Protein AF-A0A7J6L0P7-F1 (afdb_monomer_lite)

InterPro domains:
  IPR002259 Equilibrative nucleoside transporter [PF01733] (2-144)
  IPR002259 Equilibrative nucleoside transporter [PR01130] (1-10)
  IPR002259 Equilibrative nucleoside transporter [PR01130] (55-72)
  IPR002259 Equilibrative nucleoside transporter [PR01130] (123-147)
  IPR002259 Equilibrative nucleoside transporter [PTHR10332] (2-145)

Radius of gyration: 17.15 Å; chains: 1; bounding box: 42×26×51 Å

pLDDT: mean 88.1, std 7.04, range [63.16, 96.19]

Sequence (151 aa):
MTVTFTVFPSQVVLWQSSNPKNLGFVAQVTSTFQVVDTIGRFLPSVLPNLRTSYLMVYVASRVLLVPLFICTSLYSTAVPFDKDWFMHIEMAVLAFTNGTCVTMSMVAGPSRVSGDKAEQEVAGYTMSFGIVSGILFGSVFGLLTNVGLDQ

Foldseek 3Di:
DLLCLLQPPLLLVLADALDNVCPCLSVVLVVLLVVLLVVLLCVCVVVVDDDVVVLVVLVVCSNVLNVVSVCLNPVCPDPPSVHSVVSSVSSSVSSNSNNNSLNSCLVVQLVPDPPDPVSSVVSNVVSVVVVVVSNVNSNVNNVVSCVVVVD

Seconda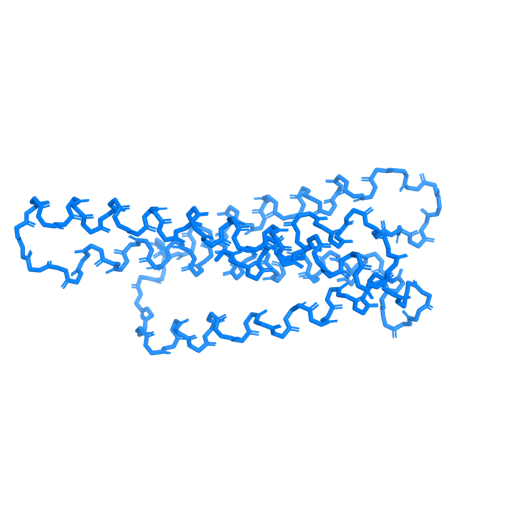ry structure (DSSP, 8-state):
-HHHHHHTTTTGGG---SSTT-TTHHHHHHHHHHHHHHHHHHGGGT-----HHHHHHHHHHGGGHHHHHHHHHHTTTSTTTT-HHHHHHHHHHHHHHHHHHHHHHHHHTGGGS-S-HHHHHHHHHHHHHHHHHHHHHHHHHHHHHHHHTT-

Structure (mmCIF, N/CA/C/O backbone):
data_AF-A0A7J6L0P7-F1
#
_entry.id   AF-A0A7J6L0P7-F1
#
loop_
_atom_site.group_PDB
_atom_site.id
_atom_site.type_symbol
_atom_site.label_atom_id
_atom_site.label_alt_id
_atom_site.label_comp_id
_atom_site.label_asym_id
_atom_site.label_entity_id
_atom_site.label_seq_id
_atom_site.pdbx_PDB_ins_code
_atom_site.Cartn_x
_atom_site.Cartn_y
_atom_site.Cartn_z
_atom_site.occupancy
_atom_site.B_iso_or_equiv
_atom_site.auth_seq_id
_atom_site.auth_comp_id
_atom_site.auth_asym_id
_atom_site.auth_atom_id
_atom_site.pdbx_PDB_model_num
ATOM 1 N N . MET A 1 1 ? -1.155 -1.624 7.296 1.00 89.44 1 MET A N 1
ATOM 2 C CA . MET A 1 1 ? -0.161 -0.602 6.899 1.00 89.44 1 MET A CA 1
ATOM 3 C C . MET A 1 1 ? 1.120 -1.210 6.359 1.00 89.44 1 MET A C 1
ATOM 5 O O . MET A 1 1 ? 1.597 -0.699 5.359 1.00 89.44 1 MET A O 1
ATOM 9 N N . THR A 1 2 ? 1.625 -2.302 6.945 1.00 93.69 2 THR A N 1
ATOM 10 C CA . THR A 1 2 ? 2.872 -2.974 6.533 1.00 93.69 2 THR A CA 1
ATOM 11 C C . THR A 1 2 ? 2.998 -3.157 5.025 1.00 93.69 2 THR A C 1
ATOM 13 O O . THR A 1 2 ? 3.894 -2.573 4.440 1.00 93.69 2 THR A O 1
ATOM 16 N N . VAL A 1 3 ? 2.042 -3.843 4.386 1.00 93.31 3 VAL A N 1
ATOM 17 C CA . VAL A 1 3 ? 2.032 -4.053 2.925 1.00 93.31 3 VAL A CA 1
ATOM 18 C C . VAL A 1 3 ? 2.201 -2.746 2.146 1.00 93.31 3 VAL A C 1
ATOM 20 O O . VAL A 1 3 ? 3.030 -2.678 1.249 1.00 93.31 3 VAL A O 1
ATOM 23 N N . THR A 1 4 ? 1.440 -1.706 2.502 1.00 94.38 4 THR A N 1
ATOM 24 C CA . THR A 1 4 ? 1.500 -0.403 1.829 1.00 94.38 4 THR A CA 1
ATOM 25 C C . THR A 1 4 ? 2.894 0.191 1.908 1.00 94.38 4 THR A C 1
ATOM 27 O O . THR A 1 4 ? 3.418 0.595 0.885 1.00 94.38 4 THR A O 1
ATOM 30 N N . PHE A 1 5 ? 3.494 0.217 3.100 1.00 93.69 5 PHE A N 1
ATOM 31 C CA . PHE A 1 5 ? 4.798 0.845 3.319 1.00 93.69 5 PHE A CA 1
ATOM 32 C C . PHE A 1 5 ? 5.978 0.002 2.826 1.00 93.69 5 PHE A C 1
ATOM 34 O O . PHE A 1 5 ? 7.052 0.544 2.593 1.00 93.69 5 PHE A O 1
ATOM 41 N N . THR A 1 6 ? 5.777 -1.300 2.605 1.00 93.44 6 THR A N 1
ATOM 42 C CA . THR A 1 6 ? 6.760 -2.149 1.921 1.00 93.44 6 THR A CA 1
ATOM 43 C C . THR A 1 6 ? 6.904 -1.771 0.449 1.00 93.44 6 THR A C 1
ATOM 45 O O . THR A 1 6 ? 8.016 -1.776 -0.067 1.00 93.44 6 THR A O 1
ATOM 48 N N . VAL A 1 7 ? 5.808 -1.405 -0.226 1.00 92.69 7 VAL A N 1
ATOM 49 C CA . VAL A 1 7 ? 5.831 -1.083 -1.665 1.00 92.69 7 VAL A CA 1
ATOM 50 C C . VAL A 1 7 ? 5.835 0.420 -1.959 1.00 92.69 7 VAL A C 1
ATOM 52 O O . VAL A 1 7 ? 6.493 0.867 -2.890 1.00 92.69 7 VAL A O 1
ATOM 55 N N . PHE A 1 8 ? 5.157 1.239 -1.161 1.00 92.88 8 PHE A N 1
ATOM 56 C CA . PHE A 1 8 ? 5.021 2.678 -1.372 1.00 92.88 8 PHE A CA 1
ATOM 57 C C . PHE A 1 8 ? 5.548 3.456 -0.152 1.00 92.88 8 PHE A C 1
ATOM 59 O O . PHE A 1 8 ? 5.034 3.262 0.949 1.00 92.88 8 PHE A O 1
ATOM 66 N N . PRO A 1 9 ? 6.539 4.358 -0.312 1.00 90.62 9 PRO A N 1
ATOM 67 C CA . PRO A 1 9 ? 7.145 4.805 -1.574 1.00 90.62 9 PRO A CA 1
ATOM 68 C C . PRO A 1 9 ? 8.283 3.909 -2.107 1.00 90.62 9 PRO A C 1
ATOM 70 O O . PRO A 1 9 ? 8.739 4.140 -3.220 1.00 90.62 9 PRO A O 1
ATOM 73 N N . SER A 1 10 ? 8.735 2.906 -1.342 1.00 89.00 10 SER A N 1
ATOM 74 C CA . SER A 1 10 ? 10.003 2.178 -1.566 1.00 89.00 10 SER A CA 1
ATOM 75 C C . SER A 1 10 ? 10.225 1.644 -2.988 1.00 89.00 10 SER A C 1
ATOM 77 O O . SER A 1 10 ? 11.317 1.797 -3.524 1.00 89.00 10 SER A O 1
ATOM 79 N N . GLN A 1 11 ? 9.208 1.021 -3.588 1.00 90.25 11 GLN A N 1
ATOM 80 C CA . GLN A 1 11 ? 9.251 0.466 -4.946 1.00 90.25 11 GLN A CA 1
ATOM 81 C C . GLN A 1 11 ? 8.824 1.500 -5.991 1.00 90.25 11 GLN A C 1
ATOM 83 O O . GLN A 1 11 ? 9.435 1.619 -7.044 1.00 90.25 11 GLN A O 1
ATOM 88 N N . VAL A 1 12 ? 7.805 2.304 -5.680 1.00 90.00 12 VAL A N 1
ATOM 89 C CA . VAL A 1 12 ? 7.209 3.267 -6.624 1.00 90.00 12 VAL A CA 1
ATOM 90 C C . VAL A 1 12 ? 8.184 4.369 -7.051 1.00 90.00 12 VAL A C 1
ATOM 92 O O . VAL A 1 12 ? 8.071 4.894 -8.154 1.00 90.00 12 VAL A O 1
ATOM 95 N N . VAL A 1 13 ? 9.164 4.716 -6.212 1.00 90.31 13 VAL A N 1
ATOM 96 C CA . VAL A 1 13 ? 10.224 5.675 -6.579 1.00 90.31 13 VAL A CA 1
ATOM 97 C C . VAL A 1 13 ? 11.119 5.151 -7.709 1.00 90.31 13 VAL A C 1
ATOM 99 O O . VAL A 1 13 ? 11.688 5.954 -8.445 1.00 90.31 13 VAL A O 1
ATOM 102 N N . LEU A 1 14 ? 11.218 3.830 -7.879 1.00 88.94 14 LEU A N 1
ATOM 103 C CA . LEU A 1 14 ? 12.015 3.195 -8.931 1.00 88.94 14 LEU A CA 1
ATOM 104 C C . LEU A 1 14 ? 11.278 3.137 -10.278 1.00 88.94 14 LEU A C 1
ATOM 106 O O . LEU A 1 14 ? 11.887 2.827 -11.301 1.00 88.94 14 LEU A O 1
ATOM 110 N N . TRP A 1 15 ? 9.974 3.420 -10.297 1.00 88.69 15 TRP A N 1
ATOM 111 C CA . TRP A 1 15 ? 9.163 3.314 -11.504 1.00 88.69 15 TRP A CA 1
ATOM 112 C C . TRP A 1 15 ? 9.471 4.428 -12.500 1.00 88.69 15 TRP A C 1
ATOM 114 O O . TRP A 1 15 ? 9.582 5.606 -12.153 1.00 88.69 15 TRP A O 1
ATOM 124 N N . GLN A 1 16 ? 9.544 4.043 -13.771 1.00 85.94 16 GLN A N 1
ATOM 125 C CA . GLN A 1 16 ? 9.788 4.946 -14.888 1.00 85.94 16 GLN A CA 1
ATOM 126 C C . GLN A 1 16 ? 8.583 4.941 -15.824 1.00 85.94 16 GLN A C 1
ATOM 128 O O . GLN A 1 16 ? 8.000 3.894 -16.085 1.00 85.94 16 GLN A O 1
ATOM 133 N N . SER A 1 17 ? 8.217 6.117 -16.331 1.00 86.38 17 SER A N 1
ATOM 134 C CA . SER A 1 17 ? 7.187 6.228 -17.367 1.00 86.38 17 SER A CA 1
ATOM 135 C C . SER A 1 17 ? 7.714 5.675 -18.688 1.00 86.38 17 SER A C 1
ATOM 137 O O . SER A 1 17 ? 8.868 5.908 -19.055 1.00 86.38 17 SER A O 1
ATOM 139 N N . SER A 1 18 ? 6.824 5.049 -19.455 1.00 83.44 18 SER A N 1
ATOM 140 C CA . SER A 1 18 ? 7.062 4.646 -20.843 1.00 83.44 18 SER A CA 1
ATOM 141 C C . SER A 1 18 ? 7.413 5.848 -21.735 1.00 83.44 18 SER A C 1
ATOM 143 O O . SER A 1 18 ? 8.070 5.712 -22.768 1.00 83.44 18 SER A O 1
ATOM 145 N N . ASN A 1 19 ? 6.997 7.062 -21.344 1.00 83.19 19 ASN A N 1
ATOM 146 C CA . ASN A 1 19 ? 7.390 8.297 -22.006 1.00 83.19 19 ASN A CA 1
ATOM 147 C C . ASN A 1 19 ? 8.576 8.958 -21.274 1.00 83.19 19 ASN A C 1
ATOM 149 O O . ASN A 1 19 ? 8.372 9.616 -20.249 1.00 83.19 19 ASN A O 1
ATOM 153 N N . PRO A 1 20 ? 9.799 8.926 -21.838 1.00 78.88 20 PRO A N 1
ATOM 154 C CA . PRO A 1 20 ? 10.992 9.479 -21.193 1.00 78.88 20 PRO A CA 1
ATOM 155 C C . PRO A 1 20 ? 10.946 11.004 -20.992 1.00 78.88 20 PRO A C 1
ATOM 157 O O . PRO A 1 20 ? 11.773 11.560 -20.275 1.00 78.88 20 PRO A O 1
ATOM 160 N N . LYS A 1 21 ? 9.981 11.709 -21.601 1.00 83.19 21 LYS A N 1
ATOM 161 C CA . LYS A 1 21 ? 9.762 13.148 -21.373 1.00 83.19 21 LYS A CA 1
ATOM 162 C C . LYS A 1 21 ? 8.970 13.440 -20.092 1.00 83.19 21 LYS A C 1
ATOM 164 O O . LYS A 1 21 ? 8.907 14.597 -19.680 1.00 83.19 21 LYS A O 1
ATOM 169 N N . ASN A 1 22 ? 8.357 12.433 -19.465 1.00 84.56 22 ASN A N 1
ATOM 170 C CA . ASN A 1 22 ? 7.553 12.602 -18.258 1.00 84.56 22 ASN A CA 1
ATOM 171 C C . ASN A 1 22 ? 8.403 12.482 -16.982 1.00 84.56 22 ASN A C 1
ATOM 173 O O . ASN A 1 22 ? 8.361 11.485 -16.265 1.00 84.56 22 ASN A O 1
ATOM 177 N N . LEU A 1 23 ? 9.151 13.542 -16.673 1.00 80.06 23 LEU A N 1
ATOM 178 C CA . LEU A 1 23 ? 9.986 13.624 -15.465 1.00 80.06 23 LEU A CA 1
ATOM 179 C C . LEU A 1 23 ? 9.167 13.683 -14.156 1.00 80.06 23 LEU A C 1
ATOM 181 O O . LEU A 1 23 ? 9.712 13.480 -13.076 1.00 80.06 23 LEU A O 1
ATOM 185 N N . GLY A 1 24 ? 7.861 13.967 -14.239 1.00 88.06 24 GLY A N 1
ATOM 186 C CA . GLY A 1 24 ? 6.956 14.109 -13.092 1.00 88.06 24 GLY A CA 1
ATOM 187 C C . GLY A 1 24 ? 6.158 12.850 -12.746 1.00 88.06 24 GLY A C 1
ATOM 188 O O . GLY A 1 24 ? 5.217 12.929 -11.955 1.00 88.06 24 GLY A O 1
ATOM 189 N N . PHE A 1 25 ? 6.491 11.700 -13.335 1.00 89.12 25 PHE A N 1
ATOM 190 C CA . PHE A 1 25 ? 5.666 10.495 -13.256 1.00 89.12 25 PHE A CA 1
ATOM 191 C C . PHE A 1 25 ? 5.442 9.986 -11.822 1.00 89.12 25 PHE A C 1
ATOM 193 O O . PHE A 1 25 ? 4.302 9.778 -11.411 1.00 89.12 25 PHE A O 1
ATOM 200 N N . VAL A 1 26 ? 6.497 9.890 -11.007 1.00 90.06 26 VAL A N 1
ATOM 201 C CA . VAL A 1 26 ? 6.386 9.449 -9.600 1.00 90.06 26 VAL A CA 1
ATOM 202 C C . VAL A 1 26 ? 5.435 10.351 -8.803 1.00 90.06 26 VAL A C 1
ATOM 204 O O . VAL A 1 26 ? 4.644 9.867 -7.990 1.00 90.06 26 VAL A O 1
ATOM 207 N N . ALA A 1 27 ? 5.445 11.662 -9.066 1.00 91.50 27 ALA A N 1
ATOM 208 C CA . ALA A 1 27 ? 4.530 12.605 -8.428 1.00 91.50 27 ALA A CA 1
ATOM 209 C C . ALA A 1 27 ? 3.075 12.405 -8.893 1.00 91.50 27 ALA A C 1
ATOM 211 O O . ALA A 1 27 ? 2.156 12.490 -8.076 1.00 91.50 27 ALA A O 1
ATOM 212 N N . GLN A 1 28 ? 2.844 12.088 -10.171 1.00 91.88 28 GLN A N 1
ATOM 213 C CA . GLN A 1 28 ? 1.510 11.774 -10.706 1.00 91.88 28 GLN A CA 1
ATOM 214 C C . GLN A 1 28 ? 0.941 10.488 -10.091 1.00 91.88 28 GLN A C 1
ATOM 216 O O . GLN A 1 28 ? -0.216 10.445 -9.661 1.00 91.88 28 GLN A O 1
ATOM 221 N N . VAL A 1 29 ? 1.765 9.447 -9.993 1.00 92.69 29 VAL A N 1
ATOM 222 C CA . VAL A 1 29 ? 1.393 8.167 -9.382 1.00 92.69 29 VAL A CA 1
ATOM 223 C C . VAL A 1 29 ? 1.145 8.329 -7.877 1.00 92.69 29 VAL A C 1
ATOM 225 O O . VAL A 1 29 ? 0.144 7.846 -7.349 1.00 92.69 29 VAL A O 1
ATOM 228 N N . THR A 1 30 ? 1.977 9.114 -7.191 1.00 93.50 30 THR A N 1
ATOM 229 C CA . THR A 1 30 ? 1.755 9.496 -5.787 1.00 93.50 30 THR A CA 1
ATOM 230 C C . THR A 1 30 ? 0.456 10.283 -5.612 1.00 93.50 30 THR A C 1
ATOM 232 O O . THR A 1 30 ? -0.305 10.031 -4.682 1.00 93.50 30 THR A O 1
ATOM 235 N N . SER A 1 31 ? 0.146 11.201 -6.527 1.00 93.38 31 SER A N 1
ATOM 236 C CA . SER A 1 31 ? -1.116 11.951 -6.498 1.00 93.38 31 SER A CA 1
ATOM 237 C C . SER A 1 31 ? -2.321 11.024 -6.673 1.00 93.38 31 SER A C 1
ATOM 239 O O . SER A 1 31 ? -3.326 11.179 -5.981 1.00 93.38 31 SER A O 1
ATOM 241 N N . THR A 1 32 ? -2.192 10.008 -7.534 1.00 94.44 32 THR A N 1
ATOM 242 C CA . THR A 1 32 ? -3.205 8.952 -7.695 1.00 94.44 32 THR A CA 1
ATOM 243 C C . THR A 1 32 ? -3.445 8.235 -6.370 1.00 94.44 32 THR A C 1
ATOM 245 O O . THR A 1 32 ? -4.596 8.070 -5.970 1.00 94.44 32 THR A O 1
ATOM 248 N N . PHE A 1 33 ? -2.373 7.883 -5.650 1.00 95.62 33 PHE A N 1
ATOM 249 C CA . PHE A 1 33 ? -2.492 7.270 -4.329 1.00 95.62 33 PHE A CA 1
ATOM 250 C C . PHE A 1 33 ? -3.283 8.151 -3.363 1.00 95.62 33 PHE A C 1
ATOM 252 O O . PHE A 1 33 ? -4.249 7.688 -2.769 1.00 95.62 33 PHE A O 1
ATOM 259 N N . GLN A 1 34 ? -2.928 9.431 -3.241 1.00 95.62 34 GLN A N 1
ATOM 260 C CA . GLN A 1 34 ? -3.568 10.320 -2.268 1.00 95.62 34 GLN A CA 1
ATOM 261 C C . GLN A 1 34 ? -5.057 10.537 -2.556 1.00 95.62 34 GLN A C 1
ATOM 263 O O . GLN A 1 34 ? -5.879 10.492 -1.637 1.00 95.62 34 GLN A O 1
ATOM 268 N N . VAL A 1 35 ? -5.424 10.735 -3.826 1.00 95.94 35 VAL A N 1
ATOM 269 C CA . VAL A 1 35 ? -6.826 10.931 -4.225 1.00 95.94 35 VAL A CA 1
ATOM 270 C C . VAL A 1 35 ? -7.639 9.662 -3.972 1.00 95.94 35 VAL A C 1
ATOM 272 O O . VAL A 1 35 ? -8.701 9.717 -3.350 1.00 95.94 35 VAL A O 1
ATOM 275 N N . VAL A 1 36 ? -7.140 8.507 -4.413 1.00 95.69 36 VAL A N 1
ATOM 276 C CA . VAL A 1 36 ? -7.887 7.247 -4.319 1.00 95.69 36 VAL A CA 1
ATOM 277 C C . VAL A 1 36 ? -7.922 6.706 -2.882 1.00 95.69 36 VAL A C 1
ATOM 279 O O . VAL A 1 36 ? -8.956 6.183 -2.468 1.00 95.69 36 VAL A O 1
ATOM 282 N N . ASP A 1 37 ? -6.860 6.884 -2.086 1.00 94.88 37 ASP A N 1
ATOM 283 C CA . ASP A 1 37 ? -6.846 6.547 -0.650 1.00 94.88 37 ASP A CA 1
ATOM 284 C C . ASP A 1 37 ? -7.891 7.376 0.097 1.00 94.88 37 ASP A C 1
ATOM 286 O O . ASP A 1 37 ? -8.676 6.832 0.872 1.00 94.88 37 ASP A O 1
ATOM 290 N N . THR A 1 38 ? -7.980 8.672 -0.217 1.00 93.25 38 THR A N 1
ATOM 291 C CA . THR A 1 38 ? -8.997 9.567 0.344 1.00 93.25 38 THR A CA 1
ATOM 292 C C . THR A 1 38 ? -10.408 9.074 0.023 1.00 93.25 38 THR A C 1
ATOM 294 O O . THR A 1 38 ? -11.218 8.915 0.935 1.00 93.25 38 THR A O 1
ATOM 297 N N . ILE A 1 39 ? -10.697 8.741 -1.241 1.00 92.56 39 ILE A N 1
ATOM 298 C CA . ILE A 1 39 ? -11.990 8.156 -1.643 1.00 92.56 39 ILE A CA 1
ATOM 299 C C . ILE A 1 39 ? -12.257 6.850 -0.877 1.00 92.56 39 ILE A C 1
ATOM 301 O O . ILE A 1 39 ? -13.350 6.651 -0.343 1.00 92.56 39 ILE A O 1
ATOM 305 N N . GLY A 1 40 ? -11.249 5.982 -0.762 1.00 89.56 40 GLY A N 1
ATOM 306 C CA . GLY A 1 40 ? -11.340 4.730 -0.016 1.00 89.56 40 GLY A CA 1
ATOM 307 C C . GLY A 1 40 ? -11.671 4.934 1.465 1.00 89.56 40 GLY A C 1
ATOM 308 O O . GLY A 1 40 ? -12.428 4.152 2.036 1.00 89.56 40 GLY A O 1
ATOM 309 N N . ARG A 1 41 ? -11.176 6.008 2.091 1.00 90.88 41 ARG A N 1
ATOM 310 C CA . ARG A 1 41 ? -11.489 6.346 3.490 1.00 90.88 41 ARG A CA 1
ATOM 311 C C . ARG A 1 41 ? -12.918 6.838 3.692 1.00 90.88 41 ARG A C 1
ATOM 313 O O . ARG A 1 41 ? -13.427 6.687 4.797 1.00 90.88 41 ARG A O 1
ATOM 320 N N . PHE A 1 42 ? -13.564 7.393 2.666 1.00 87.38 42 PHE A N 1
ATOM 321 C CA . PHE A 1 42 ? -14.963 7.833 2.740 1.00 87.38 42 PHE A CA 1
ATOM 322 C C . PHE A 1 42 ? -15.971 6.696 2.535 1.00 87.38 42 PHE A C 1
ATOM 324 O O . PHE A 1 42 ? -17.105 6.789 3.001 1.00 87.38 42 PHE A O 1
ATOM 331 N N . LEU A 1 43 ? -15.575 5.605 1.877 1.00 79.81 43 LEU A N 1
ATOM 332 C CA . LEU A 1 43 ? -16.474 4.494 1.556 1.00 79.81 43 LEU A CA 1
ATOM 333 C C . LEU A 1 43 ? -17.137 3.816 2.777 1.00 79.81 43 LEU A C 1
ATOM 335 O O . LEU A 1 43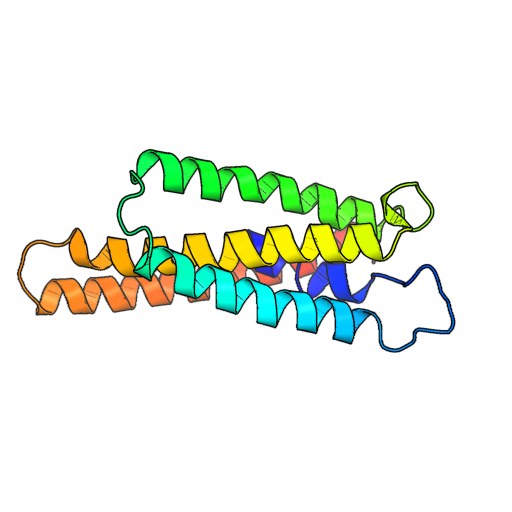 ? -18.328 3.505 2.692 1.00 79.81 43 LEU A O 1
ATOM 339 N N . PRO A 1 44 ? -16.453 3.598 3.919 1.00 74.88 44 PRO A N 1
ATOM 340 C CA . PRO A 1 44 ? -17.065 2.970 5.093 1.00 74.88 44 PRO A CA 1
ATOM 341 C C . PRO A 1 44 ? -18.210 3.790 5.696 1.00 74.88 44 PRO A C 1
ATOM 343 O O . PRO A 1 44 ? -19.102 3.216 6.313 1.00 74.88 44 PRO A O 1
ATOM 346 N N . SER A 1 45 ? -18.227 5.108 5.472 1.00 72.94 45 SER A N 1
ATOM 347 C CA . SER A 1 45 ? -19.337 5.982 5.868 1.00 72.94 45 SER A CA 1
ATOM 348 C C . SER A 1 45 ? -20.611 5.720 5.055 1.00 72.94 45 SER A C 1
ATOM 350 O O . SER A 1 45 ? -21.700 6.063 5.503 1.00 72.94 45 SER A O 1
ATOM 352 N N . VAL A 1 46 ? -20.485 5.112 3.869 1.00 67.88 46 VAL A N 1
ATOM 353 C CA . VAL A 1 46 ? -21.596 4.806 2.951 1.00 67.88 46 VAL A CA 1
ATOM 354 C C . VAL A 1 46 ? -22.006 3.327 3.028 1.00 67.88 46 VAL A C 1
ATOM 356 O O . VAL A 1 46 ? -23.186 3.011 2.912 1.00 67.88 46 VAL A O 1
ATOM 359 N N . LEU A 1 47 ? -21.056 2.414 3.270 1.00 66.44 47 LEU A N 1
ATOM 360 C CA . LEU A 1 47 ? -21.286 0.966 3.405 1.00 66.44 47 LEU A CA 1
ATOM 361 C C . LEU A 1 47 ? -20.734 0.430 4.743 1.00 66.44 47 LEU A C 1
ATOM 363 O O . LEU A 1 47 ? -19.689 -0.224 4.769 1.00 66.44 47 LEU A O 1
ATOM 367 N N . PRO A 1 48 ? -21.435 0.659 5.867 1.00 63.16 48 PRO A N 1
ATOM 368 C CA . PRO A 1 48 ? -20.905 0.396 7.208 1.00 63.16 48 PRO A CA 1
ATOM 369 C C . PRO A 1 48 ? -20.845 -1.087 7.625 1.00 63.16 48 PRO A C 1
ATOM 371 O O . PRO A 1 48 ? -20.444 -1.378 8.747 1.00 63.16 48 PRO A O 1
ATOM 374 N N . ASN A 1 49 ? -21.236 -2.045 6.774 1.00 63.91 49 ASN A N 1
ATOM 375 C CA . ASN A 1 49 ? -21.612 -3.391 7.235 1.00 63.91 49 ASN A CA 1
ATOM 376 C C . ASN A 1 49 ? -20.821 -4.555 6.604 1.00 63.91 49 ASN A C 1
ATOM 378 O O . ASN A 1 49 ? -21.392 -5.543 6.139 1.00 63.91 49 ASN A O 1
ATOM 382 N N . LEU A 1 50 ? -19.488 -4.473 6.604 1.00 64.94 50 LEU A N 1
ATOM 383 C CA . LEU A 1 50 ? -18.633 -5.603 6.221 1.00 64.94 50 LEU A CA 1
ATOM 384 C C . LEU A 1 50 ? -18.335 -6.514 7.418 1.00 64.94 50 LEU A C 1
ATOM 386 O O . LEU A 1 50 ? -17.821 -6.089 8.453 1.00 64.94 50 LEU A O 1
ATOM 390 N N . ARG A 1 51 ? -18.629 -7.810 7.262 1.00 74.62 51 ARG A N 1
ATOM 391 C CA . ARG A 1 51 ? -18.318 -8.842 8.263 1.00 74.62 51 ARG A CA 1
ATOM 392 C C . ARG A 1 51 ? -16.802 -8.891 8.499 1.00 74.62 51 ARG A C 1
ATOM 394 O O . ARG A 1 51 ? -16.030 -8.965 7.546 1.00 74.62 51 ARG A O 1
ATOM 401 N N . THR A 1 52 ? -16.369 -8.931 9.759 1.00 71.94 52 THR A N 1
ATOM 402 C CA . THR A 1 52 ? -14.939 -8.915 10.147 1.00 71.94 52 THR A CA 1
ATOM 403 C C . THR A 1 52 ? -14.112 -10.029 9.507 1.00 71.94 52 THR A C 1
ATOM 405 O O . THR A 1 52 ? -12.943 -9.824 9.195 1.00 71.94 52 THR A O 1
ATOM 408 N N . SER A 1 53 ? -14.714 -11.196 9.263 1.00 75.06 53 SER A N 1
ATOM 409 C CA . SER A 1 53 ? -14.057 -12.298 8.556 1.00 75.06 53 SER A CA 1
ATOM 410 C C . SER A 1 53 ? -13.658 -11.917 7.130 1.00 75.06 53 SER A C 1
ATOM 412 O O . SER A 1 53 ? -12.560 -12.251 6.698 1.00 75.06 53 SER A O 1
ATOM 414 N N . TYR A 1 54 ? -14.508 -11.174 6.415 1.00 81.00 54 TYR A N 1
ATOM 415 C CA . TYR A 1 54 ? -14.182 -10.692 5.076 1.00 81.00 54 TYR A CA 1
ATOM 416 C C . TYR A 1 54 ? -13.081 -9.637 5.131 1.00 81.00 54 TYR A C 1
ATOM 418 O O . TYR A 1 54 ? -12.163 -9.703 4.325 1.00 81.00 54 TYR A O 1
ATOM 426 N N . LEU A 1 55 ? -13.106 -8.731 6.116 1.00 82.75 55 LEU A N 1
ATOM 427 C CA . LEU A 1 55 ? -12.051 -7.726 6.293 1.00 82.75 55 LEU A CA 1
ATOM 428 C C . LEU A 1 55 ? -10.665 -8.373 6.458 1.00 82.75 55 LEU A C 1
ATOM 430 O O . LEU A 1 55 ? -9.713 -7.935 5.822 1.00 82.75 55 LEU A O 1
ATOM 434 N N . MET A 1 56 ? -10.554 -9.441 7.254 1.00 83.94 56 MET A N 1
ATOM 435 C CA . MET A 1 56 ? -9.288 -10.169 7.417 1.00 83.94 56 MET A CA 1
ATOM 436 C C . MET A 1 56 ? -8.801 -10.785 6.103 1.00 83.94 56 MET A C 1
ATOM 438 O O . MET A 1 56 ? -7.626 -10.647 5.769 1.00 83.94 56 MET A O 1
ATOM 442 N N . VAL A 1 57 ? -9.698 -11.410 5.332 1.00 85.19 57 VAL A N 1
ATOM 443 C CA . VAL A 1 57 ? -9.361 -11.975 4.014 1.00 85.19 57 VAL A CA 1
ATOM 444 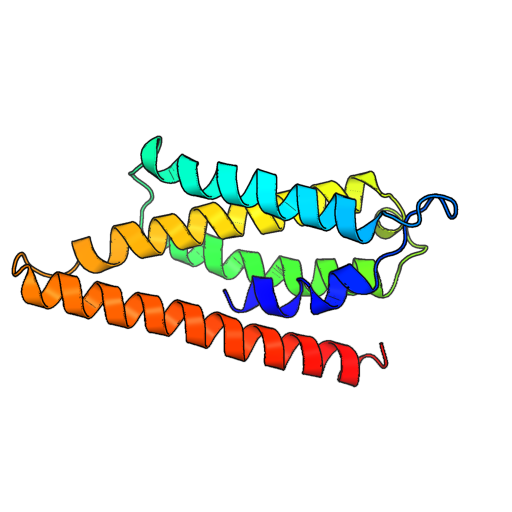C C . VAL A 1 57 ? -8.930 -10.875 3.040 1.00 85.19 57 VAL A C 1
ATOM 446 O O . VAL A 1 57 ? -7.907 -11.027 2.378 1.00 85.19 57 VAL A O 1
ATOM 449 N N . TYR A 1 58 ? -9.642 -9.744 3.005 1.00 85.12 58 TYR A N 1
ATOM 450 C CA . TYR A 1 58 ? -9.282 -8.588 2.179 1.00 85.12 58 TYR A CA 1
ATOM 451 C C . TYR A 1 58 ? -7.927 -7.992 2.566 1.00 85.12 58 TYR A C 1
ATOM 453 O O . TYR A 1 58 ? -7.155 -7.610 1.693 1.00 85.12 58 TYR A O 1
ATOM 461 N N . VAL A 1 59 ? -7.599 -7.920 3.858 1.00 87.38 59 VAL A N 1
ATOM 462 C CA . VAL A 1 59 ? -6.281 -7.450 4.310 1.00 87.38 59 VAL A CA 1
ATOM 463 C C . VAL A 1 59 ? -5.187 -8.443 3.917 1.00 87.38 59 VAL A C 1
ATOM 465 O O . VAL A 1 59 ? -4.138 -8.020 3.433 1.00 87.38 59 VAL A O 1
ATOM 468 N N . ALA A 1 60 ? -5.435 -9.747 4.065 1.00 88.56 60 ALA A N 1
ATOM 469 C CA . ALA A 1 60 ? -4.484 -10.790 3.691 1.00 88.56 60 ALA A CA 1
ATOM 470 C C . ALA A 1 60 ? -4.221 -10.822 2.178 1.00 88.56 60 ALA A C 1
ATOM 472 O O . ALA A 1 60 ? -3.071 -10.938 1.760 1.00 88.56 60 ALA A O 1
ATOM 473 N N . SER A 1 61 ? -5.248 -10.631 1.341 1.00 89.56 61 SER A N 1
ATOM 474 C CA . SER A 1 61 ? -5.078 -10.611 -0.117 1.00 89.56 61 SER A CA 1
ATOM 475 C C . SER A 1 61 ? -4.187 -9.467 -0.601 1.00 89.56 61 SER A C 1
ATOM 477 O O . SER A 1 61 ? -3.590 -9.576 -1.668 1.00 89.56 61 SER A O 1
ATOM 479 N N . ARG A 1 62 ? -4.031 -8.387 0.181 1.00 92.81 62 ARG A N 1
ATOM 480 C CA . ARG A 1 62 ? -3.122 -7.282 -0.167 1.00 92.81 62 ARG A CA 1
ATOM 481 C C . ARG A 1 62 ? -1.660 -7.718 -0.213 1.00 92.81 62 ARG A C 1
ATOM 483 O O . ARG A 1 62 ? -0.883 -7.073 -0.902 1.00 92.81 62 ARG A O 1
ATOM 490 N N . VAL A 1 63 ? -1.283 -8.818 0.444 1.00 93.06 63 VAL A N 1
ATOM 491 C CA .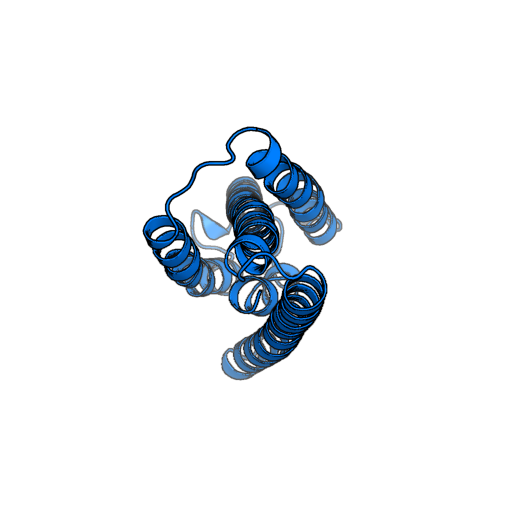 VAL A 1 63 ? 0.076 -9.377 0.342 1.00 93.06 63 VAL A CA 1
ATOM 492 C C . VAL A 1 63 ? 0.436 -9.708 -1.110 1.00 93.06 63 VAL A C 1
ATOM 494 O O . VAL A 1 63 ? 1.591 -9.553 -1.485 1.00 93.06 63 VAL A O 1
ATOM 497 N N . LEU A 1 64 ? -0.545 -10.054 -1.954 1.00 92.75 64 LEU A N 1
ATOM 498 C CA . LEU A 1 64 ? -0.338 -10.302 -3.386 1.00 92.75 64 LEU A CA 1
ATOM 499 C C . LEU A 1 64 ? 0.104 -9.053 -4.163 1.00 92.75 64 LEU A C 1
ATOM 501 O O . LEU A 1 64 ? 0.697 -9.185 -5.229 1.00 92.75 64 LEU A O 1
ATOM 505 N N . LEU A 1 65 ? -0.143 -7.851 -3.631 1.00 92.19 65 LEU A N 1
ATOM 506 C CA . LEU A 1 65 ? 0.341 -6.609 -4.234 1.00 92.19 65 LEU A CA 1
ATOM 507 C C . LEU A 1 65 ? 1.857 -6.457 -4.061 1.00 92.19 65 LEU A C 1
ATOM 509 O O . LEU A 1 65 ? 2.492 -5.838 -4.896 1.00 92.19 65 LEU A O 1
ATOM 513 N N . VAL A 1 66 ? 2.469 -7.047 -3.029 1.00 92.56 66 VAL A N 1
ATOM 514 C CA . VAL A 1 66 ? 3.923 -6.941 -2.815 1.00 92.56 66 VAL A CA 1
ATOM 515 C C . VAL A 1 66 ? 4.732 -7.498 -3.995 1.00 92.56 66 VAL A C 1
ATOM 517 O O . VAL A 1 66 ? 5.507 -6.736 -4.573 1.00 92.56 66 VAL A O 1
ATOM 520 N N . PRO A 1 67 ? 4.562 -8.770 -4.413 1.00 92.38 67 PRO A N 1
ATOM 521 C CA . PRO A 1 67 ? 5.291 -9.290 -5.565 1.00 92.38 67 PRO A CA 1
ATOM 522 C C . PRO A 1 67 ? 4.890 -8.596 -6.871 1.00 92.38 67 PRO A C 1
ATOM 524 O O . PRO A 1 67 ? 5.732 -8.468 -7.750 1.00 92.38 67 PRO A O 1
ATOM 527 N N . LEU A 1 68 ? 3.643 -8.123 -7.002 1.00 91.88 68 LEU A N 1
ATOM 528 C CA . LEU A 1 68 ? 3.200 -7.395 -8.194 1.00 91.88 68 LEU A CA 1
ATOM 529 C C . LEU A 1 68 ? 3.995 -6.092 -8.377 1.00 91.88 68 LEU A C 1
ATOM 531 O O . LEU A 1 68 ? 4.603 -5.905 -9.425 1.00 91.88 68 LEU A O 1
ATOM 535 N N . PHE A 1 69 ? 4.097 -5.283 -7.318 1.00 92.31 69 PHE A N 1
ATOM 536 C CA . PHE A 1 69 ? 4.833 -4.016 -7.334 1.00 92.31 69 PHE A CA 1
ATOM 537 C C . PHE A 1 69 ? 6.328 -4.221 -7.583 1.00 92.31 69 PHE A C 1
ATOM 539 O O . PHE A 1 69 ? 6.948 -3.459 -8.323 1.00 92.31 69 PHE A O 1
ATOM 546 N N . ILE A 1 70 ? 6.903 -5.266 -6.980 1.00 90.81 70 ILE A N 1
ATOM 547 C CA . ILE A 1 70 ? 8.300 -5.655 -7.194 1.00 90.81 70 ILE A CA 1
ATOM 548 C C . ILE A 1 70 ? 8.527 -6.068 -8.656 1.00 90.81 70 ILE A C 1
ATOM 550 O O . ILE A 1 70 ? 9.514 -5.656 -9.260 1.00 90.81 70 ILE A O 1
ATOM 554 N N . CYS A 1 71 ? 7.609 -6.835 -9.256 1.00 89.81 71 CYS A N 1
ATOM 555 C CA . CYS A 1 71 ? 7.676 -7.186 -10.675 1.00 89.81 71 CYS A CA 1
ATOM 556 C C . CYS A 1 71 ? 7.594 -5.949 -11.576 1.00 89.81 71 CYS A C 1
ATOM 558 O O . CYS A 1 71 ? 8.348 -5.879 -12.545 1.00 89.81 71 CYS A O 1
ATOM 560 N N . THR A 1 72 ? 6.743 -4.972 -11.244 1.00 89.75 72 THR A N 1
ATOM 561 C CA . THR A 1 72 ? 6.660 -3.700 -11.976 1.00 89.75 72 THR A CA 1
ATOM 562 C C . THR A 1 72 ? 7.988 -2.935 -11.930 1.00 89.75 72 THR A C 1
ATOM 564 O O . THR A 1 72 ? 8.420 -2.399 -12.949 1.00 89.75 72 THR A O 1
ATOM 567 N N . SER A 1 73 ? 8.685 -2.943 -10.788 1.00 87.81 73 SER A N 1
ATOM 568 C CA . SER A 1 73 ? 10.010 -2.319 -10.646 1.00 87.81 73 SER A CA 1
ATOM 569 C C . SER A 1 73 ? 11.131 -3.085 -11.365 1.00 87.81 73 SER A C 1
ATOM 571 O O . SER A 1 73 ? 11.981 -2.471 -12.004 1.00 87.81 73 SER A O 1
ATOM 573 N N . LEU A 1 74 ? 11.170 -4.419 -11.248 1.00 88.25 74 LEU A N 1
ATOM 574 C CA . LEU A 1 74 ? 12.236 -5.269 -11.809 1.00 88.25 74 LEU A CA 1
ATOM 575 C C . LEU A 1 74 ? 12.125 -5.446 -13.327 1.00 88.25 74 LEU A C 1
ATOM 577 O O . LEU A 1 74 ? 13.133 -5.434 -14.030 1.00 88.25 74 LEU A O 1
ATOM 581 N N . TYR A 1 75 ? 10.908 -5.634 -13.839 1.00 86.69 75 TYR A N 1
ATOM 582 C CA . TYR A 1 75 ? 10.643 -5.944 -15.244 1.00 86.69 75 TYR A CA 1
ATOM 583 C C . TYR A 1 75 ? 10.006 -4.754 -15.963 1.00 86.69 75 TYR A C 1
ATOM 585 O O . TYR A 1 75 ? 8.994 -4.902 -16.648 1.00 86.69 75 TYR A O 1
ATOM 593 N N . SER A 1 76 ? 10.624 -3.579 -15.843 1.00 80.81 76 SER A N 1
ATOM 594 C CA . SER A 1 76 ? 10.115 -2.312 -16.392 1.00 80.81 76 SER A CA 1
ATOM 595 C C . SER A 1 76 ? 9.898 -2.306 -17.912 1.00 80.81 76 SER A C 1
ATOM 597 O O . SER A 1 76 ? 9.180 -1.455 -18.419 1.0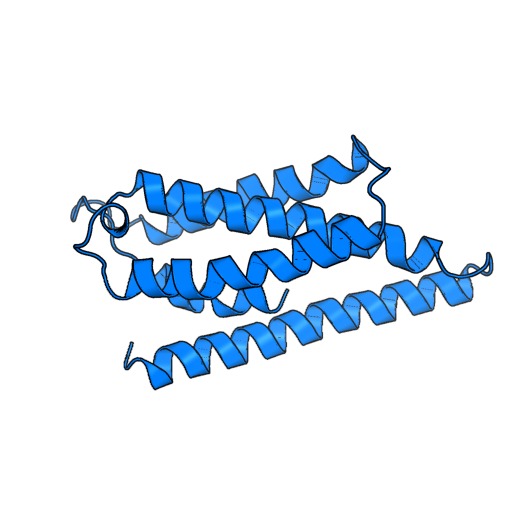0 80.81 76 SER A O 1
ATOM 599 N N . THR A 1 77 ? 10.474 -3.257 -18.653 1.00 82.06 77 THR A N 1
ATOM 600 C CA . THR A 1 77 ? 10.305 -3.406 -20.110 1.00 82.06 77 THR A CA 1
ATOM 601 C C . THR A 1 77 ? 9.283 -4.473 -20.513 1.00 82.06 77 THR A C 1
ATOM 603 O O . THR A 1 77 ? 8.929 -4.578 -21.690 1.00 82.06 77 THR A O 1
ATOM 606 N N . ALA A 1 78 ? 8.799 -5.285 -19.570 1.00 85.62 78 ALA A N 1
ATOM 607 C CA . ALA A 1 78 ? 7.845 -6.348 -19.853 1.00 85.62 78 ALA A CA 1
ATOM 608 C C . ALA A 1 78 ? 6.408 -5.808 -19.890 1.00 85.62 78 ALA A C 1
ATOM 610 O O . ALA A 1 78 ? 6.023 -4.931 -19.123 1.00 85.62 78 ALA A O 1
ATOM 611 N N . VAL A 1 79 ? 5.572 -6.354 -20.773 1.00 82.81 79 VAL A N 1
ATOM 612 C CA . VAL A 1 79 ? 4.138 -6.029 -20.823 1.00 82.81 79 VAL A CA 1
ATOM 613 C C . VAL A 1 79 ? 3.411 -6.850 -19.745 1.00 82.81 79 VAL A C 1
ATOM 615 O O . VAL A 1 79 ? 3.635 -8.059 -19.691 1.00 82.81 79 VAL A O 1
ATOM 618 N N . PRO A 1 80 ? 2.521 -6.268 -18.913 1.00 84.69 80 PRO A N 1
ATOM 619 C CA . PRO A 1 80 ? 1.990 -4.898 -18.949 1.00 84.69 80 PRO A CA 1
ATOM 620 C C . PRO A 1 80 ? 2.746 -3.869 -18.085 1.00 84.69 80 PRO A C 1
ATOM 622 O O . PRO A 1 80 ? 2.327 -2.715 -18.051 1.00 84.69 80 PRO A O 1
ATOM 625 N N . PHE A 1 81 ? 3.831 -4.261 -17.416 1.00 87.19 81 PHE A N 1
ATOM 626 C CA . PHE A 1 81 ? 4.578 -3.443 -16.453 1.00 87.19 81 PHE A CA 1
ATOM 627 C C . PHE A 1 81 ? 5.190 -2.157 -17.032 1.00 87.19 81 PHE A C 1
ATOM 629 O O . PHE A 1 81 ? 5.272 -1.176 -16.311 1.00 87.19 81 PHE A O 1
ATOM 636 N N . ASP A 1 82 ? 5.525 -2.111 -18.324 1.00 86.31 82 ASP A N 1
ATOM 637 C CA . ASP A 1 82 ? 5.981 -0.887 -19.022 1.00 86.31 82 ASP A CA 1
ATOM 638 C C . ASP A 1 82 ? 4.882 0.190 -19.153 1.00 86.31 82 ASP A C 1
ATOM 640 O O . ASP A 1 82 ? 5.159 1.355 -19.413 1.00 86.31 82 ASP A O 1
ATOM 644 N N . LYS A 1 83 ? 3.595 -0.157 -19.022 1.00 89.31 83 LYS A N 1
ATOM 645 C CA . LYS A 1 83 ? 2.516 0.785 -19.347 1.00 89.31 83 LYS A CA 1
ATOM 646 C C . LYS A 1 83 ? 2.136 1.674 -18.165 1.00 89.31 83 LYS A C 1
ATOM 648 O O . LYS A 1 83 ? 1.606 1.196 -17.169 1.00 89.31 83 LYS A O 1
ATOM 653 N N . ASP A 1 84 ? 2.231 2.990 -18.360 1.00 90.38 84 ASP A N 1
ATOM 654 C CA . ASP A 1 84 ? 1.827 4.011 -17.378 1.00 90.38 84 ASP A CA 1
ATOM 655 C C . ASP A 1 84 ? 0.412 3.784 -16.818 1.00 90.38 84 ASP A C 1
ATOM 657 O O . ASP A 1 84 ? 0.181 3.903 -15.615 1.00 90.38 84 ASP A O 1
ATOM 661 N N . TRP A 1 85 ? -0.551 3.414 -17.674 1.00 91.31 85 TRP A N 1
ATOM 662 C CA . TRP A 1 85 ? -1.925 3.146 -17.232 1.00 91.31 85 TRP A CA 1
ATOM 663 C C . TRP A 1 85 ? -2.000 1.964 -16.258 1.00 91.31 85 TRP A C 1
ATOM 665 O O . TRP A 1 85 ? -2.818 1.988 -15.340 1.00 91.31 85 TRP A O 1
ATOM 675 N N . PHE A 1 86 ? -1.146 0.950 -16.434 1.00 92.81 86 PHE A N 1
ATOM 676 C CA . PHE A 1 86 ? -1.097 -0.219 -15.564 1.00 92.81 86 PHE A CA 1
ATOM 677 C C . PHE A 1 86 ? -0.564 0.172 -14.186 1.00 92.81 86 PHE A C 1
ATOM 679 O O . PHE A 1 86 ? -1.210 -0.129 -13.187 1.00 92.81 86 PHE A O 1
ATOM 686 N N . MET A 1 87 ? 0.521 0.950 -14.137 1.00 93.12 87 MET A N 1
ATOM 687 C CA . MET A 1 87 ? 1.079 1.488 -12.889 1.00 93.12 87 MET A CA 1
ATOM 688 C C . MET A 1 87 ? 0.064 2.358 -12.126 1.00 93.12 87 MET A C 1
ATOM 690 O O . MET A 1 87 ? -0.057 2.260 -10.904 1.00 93.12 87 MET A O 1
ATOM 694 N N . HIS A 1 88 ? -0.725 3.179 -12.834 1.00 93.62 88 HIS A N 1
ATOM 695 C CA . HIS A 1 88 ? -1.804 3.960 -12.219 1.00 93.62 88 HIS A CA 1
ATOM 696 C C . HIS A 1 88 ? -2.937 3.084 -11.670 1.00 93.62 88 HIS A C 1
ATOM 698 O O . HIS A 1 88 ? -3.449 3.375 -10.588 1.00 93.62 88 HIS A O 1
ATOM 704 N N . ILE A 1 89 ? -3.328 2.017 -12.374 1.00 94.75 89 ILE A N 1
ATOM 705 C CA . ILE A 1 89 ? -4.334 1.066 -11.878 1.00 94.75 89 ILE A CA 1
ATOM 706 C C . ILE A 1 89 ? -3.809 0.320 -10.655 1.00 94.75 89 ILE A C 1
ATOM 708 O O . ILE A 1 89 ? -4.513 0.222 -9.651 1.00 94.75 89 ILE A O 1
ATOM 712 N N . GLU A 1 90 ? -2.576 -0.170 -10.716 1.00 93.69 90 GLU A N 1
ATOM 713 C CA . GLU A 1 90 ? -1.920 -0.873 -9.621 1.00 93.69 90 GLU A CA 1
ATOM 714 C C . GLU A 1 90 ? -1.890 -0.000 -8.354 1.00 93.69 90 GLU A C 1
ATOM 716 O O . GLU A 1 90 ? -2.302 -0.426 -7.267 1.00 93.69 90 GLU A O 1
ATOM 721 N N . MET A 1 91 ? -1.532 1.274 -8.516 1.00 95.06 91 MET A N 1
ATOM 722 C CA . MET A 1 91 ? -1.535 2.245 -7.427 1.00 95.06 91 MET A CA 1
ATOM 723 C C . MET A 1 91 ? -2.926 2.635 -6.946 1.00 95.06 91 MET A C 1
ATOM 725 O O . MET A 1 91 ? -3.124 2.780 -5.739 1.00 95.06 91 MET A O 1
ATOM 729 N N . ALA A 1 92 ? -3.910 2.742 -7.837 1.00 95.12 92 ALA A N 1
ATOM 730 C CA . ALA A 1 92 ? -5.296 2.966 -7.446 1.00 95.12 92 ALA A CA 1
ATOM 731 C C . ALA A 1 92 ? -5.842 1.796 -6.608 1.00 95.12 92 ALA A C 1
ATOM 733 O O . ALA A 1 92 ? -6.490 2.026 -5.588 1.00 95.12 92 ALA A O 1
ATOM 734 N N . VAL A 1 93 ? -5.539 0.545 -6.975 1.00 94.88 93 VAL A N 1
ATOM 735 C CA . VAL A 1 93 ? -5.942 -0.645 -6.205 1.00 94.88 93 VAL A CA 1
ATOM 736 C C . VAL A 1 93 ? -5.274 -0.655 -4.830 1.00 94.88 93 VAL A C 1
ATOM 738 O O . VAL A 1 93 ? -5.951 -0.870 -3.817 1.00 94.88 93 VAL A O 1
ATOM 741 N N . LEU A 1 94 ? -3.967 -0.377 -4.758 1.00 94.69 94 LEU A N 1
ATOM 742 C CA . LEU A 1 94 ? -3.262 -0.276 -3.480 1.00 94.69 94 LEU A CA 1
ATOM 743 C C . LEU A 1 94 ? -3.874 0.813 -2.589 1.00 94.69 94 LEU A C 1
ATOM 745 O O . LEU A 1 94 ? -4.148 0.554 -1.418 1.00 94.69 94 LEU A O 1
ATOM 749 N N . ALA A 1 95 ? -4.107 2.003 -3.141 1.00 95.38 95 ALA A N 1
ATOM 750 C CA . ALA A 1 95 ? -4.640 3.155 -2.425 1.00 95.38 95 ALA A CA 1
ATOM 751 C C . ALA A 1 95 ? -6.070 2.920 -1.929 1.00 95.38 95 ALA A C 1
ATOM 753 O O . ALA A 1 95 ? -6.368 3.111 -0.751 1.00 95.38 95 ALA A O 1
ATOM 754 N N . PHE A 1 96 ? -6.946 2.418 -2.798 1.00 93.50 96 PHE A N 1
ATOM 755 C CA . PHE A 1 96 ? -8.335 2.144 -2.452 1.00 93.50 96 PHE A CA 1
ATOM 756 C C . PHE A 1 96 ? -8.438 1.088 -1.349 1.00 93.50 96 PHE A C 1
ATOM 758 O O . PHE A 1 96 ? -9.137 1.281 -0.351 1.00 93.50 96 PHE A O 1
ATOM 765 N N . THR A 1 97 ? -7.706 -0.023 -1.490 1.00 92.44 97 THR A N 1
ATOM 766 C CA . THR A 1 97 ? -7.689 -1.084 -0.471 1.00 92.44 97 THR A CA 1
ATOM 767 C C . THR A 1 97 ? -7.035 -0.618 0.827 1.00 92.44 97 THR A C 1
ATOM 769 O O . THR A 1 97 ? -7.439 -1.052 1.905 1.00 92.44 97 THR A O 1
ATOM 772 N N . ASN A 1 98 ? -6.058 0.291 0.760 1.00 93.50 98 ASN A N 1
ATOM 773 C CA . ASN A 1 98 ? -5.460 0.896 1.941 1.00 93.50 98 ASN A CA 1
ATOM 774 C C . ASN A 1 98 ? -6.463 1.755 2.713 1.00 93.50 98 ASN A C 1
ATOM 776 O O . ASN A 1 98 ? -6.714 1.471 3.887 1.00 93.50 98 ASN A O 1
ATOM 780 N N . GLY A 1 99 ? -7.065 2.743 2.051 1.00 91.00 99 GLY A N 1
ATOM 781 C CA . GLY A 1 99 ? -8.002 3.674 2.673 1.00 91.00 99 GLY A CA 1
ATOM 782 C C . GLY A 1 99 ? -9.214 2.965 3.273 1.00 91.00 99 GLY A C 1
ATOM 783 O O . GLY A 1 99 ? -9.555 3.191 4.434 1.00 91.00 99 GLY A O 1
ATOM 784 N N . THR A 1 100 ? -9.812 2.036 2.522 1.00 89.81 100 THR A N 1
ATOM 785 C CA . THR A 1 100 ? -10.987 1.272 2.976 1.00 89.81 100 THR A CA 1
ATOM 786 C C . THR A 1 100 ? -10.669 0.373 4.171 1.00 89.81 100 THR A C 1
ATOM 788 O O . THR A 1 100 ? -11.331 0.475 5.204 1.00 89.81 100 THR A O 1
ATOM 791 N N . CYS A 1 101 ? -9.638 -0.476 4.081 1.00 88.94 101 CYS A N 1
ATOM 792 C CA . CYS A 1 101 ? -9.321 -1.437 5.141 1.00 88.94 101 CYS A CA 1
ATOM 793 C C . CYS A 1 101 ? -8.889 -0.746 6.438 1.00 88.94 101 CYS A C 1
ATOM 795 O O . CYS A 1 101 ? -9.272 -1.188 7.524 1.00 88.94 101 CYS A O 1
ATOM 797 N N . VAL A 1 102 ? -8.090 0.324 6.340 1.00 90.31 102 VAL A N 1
ATOM 798 C CA . VAL A 1 102 ? -7.624 1.077 7.514 1.00 90.31 102 VAL A CA 1
ATOM 799 C C . VAL A 1 102 ? -8.802 1.742 8.209 1.00 90.31 102 VAL A C 1
ATOM 801 O O . VAL A 1 102 ? -8.970 1.550 9.412 1.00 90.31 102 VAL A O 1
ATOM 804 N N . THR A 1 103 ? -9.650 2.458 7.469 1.00 89.56 103 THR A N 1
ATOM 805 C CA . THR A 1 103 ? -10.809 3.124 8.068 1.00 89.56 103 THR A CA 1
ATOM 806 C C . THR A 1 103 ? -11.789 2.115 8.661 1.00 89.56 103 THR A C 1
ATOM 808 O O . THR A 1 103 ? -12.212 2.292 9.799 1.00 89.56 103 THR A O 1
ATOM 811 N N . MET A 1 104 ? -12.101 1.018 7.963 1.00 87.44 104 MET A N 1
ATOM 812 C CA . MET A 1 104 ? -12.986 -0.021 8.510 1.00 87.44 104 MET A CA 1
ATOM 813 C C . MET A 1 104 ? -12.428 -0.644 9.791 1.00 87.44 104 MET A C 1
ATOM 815 O O . MET A 1 104 ? -13.179 -0.842 10.741 1.00 87.44 104 MET A O 1
ATOM 819 N N . SER A 1 105 ? -11.120 -0.912 9.847 1.00 87.06 105 SER A N 1
ATOM 820 C CA . SER A 1 105 ? -10.478 -1.442 11.058 1.00 87.06 105 SER A CA 1
ATOM 821 C C . SER A 1 105 ? -10.551 -0.438 12.211 1.00 87.06 105 SER A C 1
ATOM 823 O O . SER A 1 105 ? -10.909 -0.810 13.326 1.00 87.06 105 SER A O 1
ATOM 825 N N . MET A 1 106 ? -10.281 0.842 11.929 1.00 88.25 106 MET A N 1
ATOM 826 C CA . MET A 1 106 ? -10.279 1.912 12.931 1.00 88.25 106 MET A CA 1
ATOM 827 C C . MET A 1 106 ? -11.671 2.240 13.478 1.00 88.25 106 MET A C 1
ATOM 829 O O . MET A 1 106 ? -11.804 2.572 14.651 1.00 88.25 106 MET A O 1
ATOM 833 N N . VAL A 1 107 ? -12.711 2.115 12.653 1.00 85.75 107 VAL A N 1
ATOM 834 C CA . VAL A 1 107 ? -14.104 2.302 13.082 1.00 85.75 107 VAL A CA 1
ATOM 835 C C . VAL A 1 107 ? -14.610 1.072 13.840 1.00 85.75 107 VAL A C 1
ATOM 837 O O . VAL A 1 107 ? -15.254 1.203 14.879 1.00 85.75 107 VAL A O 1
ATOM 840 N N . ALA A 1 108 ? -14.298 -0.134 13.357 1.00 83.62 108 ALA A N 1
ATOM 841 C CA . ALA A 1 108 ? -14.790 -1.366 13.965 1.00 83.62 108 ALA A CA 1
ATOM 842 C C . ALA A 1 108 ? -14.105 -1.696 15.301 1.00 83.62 108 ALA A C 1
ATOM 844 O O . ALA A 1 108 ? -14.753 -2.267 16.174 1.00 83.62 108 ALA A O 1
ATOM 845 N N . GLY A 1 109 ? -12.830 -1.353 15.492 1.00 84.19 109 GLY A N 1
ATOM 846 C CA . GLY A 1 109 ? -12.068 -1.753 16.679 1.00 84.19 109 GLY A CA 1
ATOM 847 C C . GLY A 1 109 ? -12.660 -1.307 18.021 1.00 84.19 109 GLY A C 1
ATOM 848 O O . GLY A 1 109 ? -12.973 -2.177 18.832 1.00 84.19 109 GLY A O 1
ATOM 849 N N . PRO A 1 110 ? -12.891 -0.003 18.274 1.00 82.88 110 PRO A N 1
ATOM 850 C CA . PRO A 1 110 ? -13.377 0.467 19.569 1.00 82.88 110 PRO A CA 1
ATOM 851 C C . PRO A 1 110 ? -14.825 0.031 19.803 1.00 82.88 110 PRO A C 1
ATOM 853 O O . PRO A 1 110 ? -15.209 -0.263 20.927 1.00 82.88 110 PRO A O 1
ATOM 856 N N . SER A 1 111 ? -15.613 -0.121 18.728 1.00 80.69 111 SER A N 1
ATOM 857 C CA . SER A 1 111 ? -16.996 -0.615 18.799 1.00 80.69 111 SER A CA 1
ATOM 858 C C . SER A 1 111 ? -17.123 -2.060 19.308 1.00 80.69 111 SER A C 1
ATOM 860 O O . SER A 1 111 ? -18.225 -2.504 19.625 1.00 80.69 111 SER A O 1
ATOM 862 N N . ARG A 1 112 ? -16.012 -2.809 19.377 1.00 80.44 112 ARG A N 1
ATOM 863 C CA . ARG A 1 112 ? -15.966 -4.178 19.915 1.00 80.44 112 ARG A CA 1
ATOM 864 C C . ARG A 1 112 ? -15.736 -4.245 21.415 1.00 80.44 112 ARG A C 1
ATOM 866 O O . ARG A 1 112 ? -15.921 -5.317 21.985 1.00 80.44 112 ARG A O 1
ATOM 873 N N . VAL A 1 113 ? -15.333 -3.141 22.030 1.00 83.31 113 VAL A N 1
ATOM 874 C CA . VAL A 1 113 ? -15.134 -3.064 23.472 1.00 83.31 113 VAL A CA 1
ATOM 875 C C . VAL A 1 113 ? -16.460 -2.683 24.125 1.00 83.31 113 VAL A C 1
ATOM 877 O O . VAL A 1 113 ? -17.171 -1.791 23.648 1.00 83.31 113 VAL A O 1
ATOM 880 N N . SER A 1 114 ? -16.815 -3.424 25.177 1.00 69.81 114 SER A N 1
ATOM 881 C CA . SER A 1 114 ? -18.006 -3.211 26.005 1.00 69.81 114 SER A CA 1
ATOM 882 C C . SER A 1 114 ? -18.123 -1.747 26.437 1.00 69.81 114 SER A C 1
ATOM 884 O O . SER A 1 114 ? -17.117 -1.066 26.566 1.00 69.81 114 SER A O 1
ATOM 886 N N . GLY A 1 115 ? -19.358 -1.260 26.611 1.00 68.75 115 GLY A N 1
ATOM 887 C CA . GLY A 1 115 ? -19.753 0.160 26.572 1.00 68.75 115 GLY A CA 1
ATOM 888 C C . GLY A 1 115 ? -19.156 1.143 27.592 1.00 68.75 115 GLY A C 1
ATOM 889 O O . GLY A 1 115 ? -19.726 2.221 27.763 1.00 68.75 115 GLY A O 1
ATOM 890 N N . ASP A 1 116 ? -18.045 0.817 28.252 1.00 83.69 116 ASP A N 1
ATOM 891 C CA . ASP A 1 116 ? -17.231 1.799 28.952 1.00 83.69 116 ASP A CA 1
ATOM 892 C C . ASP A 1 116 ? -16.437 2.641 27.940 1.00 83.69 116 ASP A C 1
ATOM 894 O O . ASP A 1 116 ? -15.593 2.153 27.182 1.00 83.69 116 ASP A O 1
ATOM 898 N N . LYS A 1 117 ? -16.715 3.946 27.932 1.00 83.56 117 LYS A N 1
ATOM 899 C CA . LYS A 1 117 ? -16.043 4.907 27.051 1.00 83.56 117 LYS A CA 1
ATOM 900 C C . LYS A 1 117 ? -14.539 4.969 27.311 1.00 83.56 117 LYS A C 1
ATOM 902 O O . LYS A 1 117 ? -13.792 5.215 26.366 1.00 83.56 117 LYS A O 1
ATOM 907 N N . ALA A 1 118 ? -14.100 4.734 28.549 1.00 86.44 118 ALA A N 1
ATOM 908 C CA . ALA A 1 118 ? -12.682 4.737 28.890 1.00 86.44 118 ALA A CA 1
ATOM 909 C C . ALA A 1 118 ? -11.945 3.577 28.202 1.00 86.44 118 ALA A C 1
ATOM 911 O O . ALA A 1 118 ? -10.883 3.775 27.612 1.00 86.44 118 ALA A O 1
ATOM 912 N N . GLU A 1 119 ? -12.534 2.379 28.192 1.00 86.38 119 GLU A N 1
ATOM 913 C CA . GLU A 1 119 ? -11.938 1.223 27.515 1.00 86.38 119 GLU A CA 1
ATOM 914 C C . GLU A 1 119 ? -11.947 1.387 25.984 1.00 86.38 119 GLU A C 1
ATOM 916 O O . GLU A 1 119 ? -10.991 0.993 25.310 1.00 86.38 119 GLU A O 1
ATOM 921 N N . GLN A 1 120 ? -12.982 2.024 25.422 1.00 87.25 120 GLN A N 1
ATOM 922 C CA . GLN A 1 120 ? -13.030 2.353 23.991 1.00 87.25 120 GLN A CA 1
ATOM 923 C C . GLN A 1 120 ? -11.934 3.347 23.581 1.00 87.25 120 GLN A C 1
ATOM 925 O O . GLN A 1 120 ? -11.341 3.196 22.509 1.00 87.25 120 GLN A O 1
ATOM 930 N N . GLU A 1 121 ? -11.634 4.338 24.424 1.00 88.31 121 GLU A N 1
ATOM 931 C CA . GLU A 1 121 ? -10.544 5.287 24.180 1.00 88.31 121 GLU A CA 1
ATOM 932 C C . GLU A 1 121 ? -9.183 4.576 24.168 1.00 88.31 121 GLU A C 1
ATOM 934 O O . GLU A 1 121 ? -8.402 4.733 23.224 1.00 88.31 121 GLU A O 1
ATOM 939 N N . VAL A 1 122 ? -8.932 3.713 25.160 1.00 89.38 122 VAL A N 1
ATOM 940 C CA . VAL A 1 122 ? -7.709 2.898 25.229 1.00 89.38 122 VAL A CA 1
ATOM 941 C C . VAL A 1 122 ? -7.569 2.016 23.988 1.00 89.38 122 VAL A C 1
ATOM 943 O O . VAL A 1 122 ? -6.496 1.975 23.381 1.00 89.38 122 VAL A O 1
ATOM 946 N N . ALA A 1 123 ? -8.653 1.375 23.543 1.00 89.06 123 ALA A N 1
ATOM 947 C CA . ALA A 1 123 ? -8.652 0.580 22.318 1.00 89.06 123 ALA A CA 1
ATOM 948 C C . ALA A 1 123 ? -8.300 1.417 21.076 1.00 89.06 123 ALA A C 1
ATOM 950 O O . ALA A 1 123 ? -7.546 0.958 20.213 1.00 89.06 123 ALA A O 1
ATOM 951 N N . GLY A 1 124 ? -8.781 2.661 20.998 1.00 89.31 124 GLY A N 1
ATOM 952 C CA . GLY A 1 124 ? -8.408 3.611 19.948 1.00 89.31 124 GLY A CA 1
ATOM 953 C C . GLY A 1 124 ? -6.904 3.918 19.922 1.00 89.31 124 GLY A C 1
ATOM 954 O O . GLY A 1 124 ? -6.284 3.889 18.850 1.00 89.31 124 GLY A O 1
ATOM 955 N N . TYR A 1 125 ? -6.288 4.137 21.089 1.00 91.38 125 TYR A N 1
ATOM 956 C CA . TYR A 1 125 ? -4.835 4.325 21.190 1.00 91.38 125 TYR A CA 1
ATOM 957 C C . TYR A 1 125 ? -4.061 3.066 20.794 1.00 91.38 125 TYR A C 1
ATOM 959 O O . TYR A 1 125 ? -3.109 3.156 20.016 1.00 91.38 125 TYR A O 1
ATOM 967 N N . THR A 1 126 ? -4.485 1.884 21.254 1.00 92.12 126 THR A N 1
ATOM 968 C CA . THR A 1 126 ? -3.847 0.610 20.886 1.00 92.12 126 THR A CA 1
ATOM 969 C C . THR A 1 126 ? -3.896 0.366 19.378 1.00 92.12 126 THR A C 1
ATOM 971 O O . THR A 1 126 ? -2.906 -0.061 18.782 1.00 92.12 126 THR A O 1
ATOM 974 N N . MET A 1 127 ? -5.012 0.683 18.722 1.00 92.19 127 MET A N 1
ATOM 975 C CA . MET A 1 127 ? -5.100 0.557 17.268 1.00 92.19 127 MET A CA 1
ATOM 976 C C . MET A 1 127 ? -4.222 1.561 16.525 1.00 92.19 127 MET A C 1
ATOM 978 O O . MET A 1 127 ? -3.569 1.195 15.546 1.00 92.19 127 MET A O 1
ATOM 982 N N . SER A 1 128 ? -4.156 2.802 17.010 1.00 92.62 128 SER A N 1
ATOM 983 C CA . SER A 1 128 ? -3.261 3.822 16.454 1.00 92.62 128 SER A CA 1
ATOM 984 C C . SER A 1 128 ? -1.797 3.392 16.566 1.00 92.62 128 SER A C 1
ATOM 986 O O . SER A 1 128 ? -1.043 3.505 15.599 1.00 92.62 128 SER A O 1
ATOM 988 N N . PHE A 1 129 ? -1.412 2.801 17.700 1.00 94.12 129 PHE A N 1
ATOM 989 C CA . PHE A 1 129 ? -0.104 2.175 17.867 1.00 94.12 129 PHE A CA 1
ATOM 990 C C . PHE A 1 129 ? 0.127 1.069 16.828 1.00 94.12 129 PHE A C 1
ATOM 992 O O . PHE A 1 129 ? 1.143 1.089 16.141 1.00 94.12 129 PHE A O 1
ATOM 999 N N . GLY A 1 130 ? -0.844 0.173 16.618 1.00 92.88 130 GLY A N 1
ATOM 1000 C CA . GLY A 1 130 ? -0.757 -0.875 15.594 1.00 92.88 130 GLY A CA 1
ATOM 1001 C C . GLY A 1 130 ? -0.569 -0.340 14.166 1.00 92.88 130 GLY A C 1
ATOM 1002 O O . GLY A 1 130 ? 0.195 -0.911 13.384 1.00 92.88 130 GLY A O 1
ATOM 1003 N N . ILE A 1 131 ? -1.206 0.785 13.821 1.00 93.62 131 ILE A N 1
ATOM 1004 C CA . ILE A 1 131 ? -0.983 1.481 12.543 1.00 93.62 131 ILE A CA 1
ATOM 1005 C C . ILE A 1 131 ? 0.472 1.941 12.432 1.00 93.62 131 ILE A C 1
ATOM 1007 O O . ILE A 1 131 ? 1.112 1.651 11.420 1.00 93.62 131 ILE A O 1
ATOM 1011 N N . VAL A 1 132 ? 0.996 2.616 13.459 1.00 95.25 132 VAL A N 1
ATOM 1012 C CA . VAL A 1 132 ? 2.371 3.139 13.476 1.00 95.25 132 VAL A CA 1
ATOM 1013 C C . VAL A 1 132 ? 3.399 2.009 13.440 1.00 95.25 132 VAL A C 1
ATOM 1015 O O . VAL A 1 132 ? 4.332 2.064 12.641 1.00 95.25 132 VAL A O 1
ATOM 1018 N N . SER A 1 133 ? 3.204 0.937 14.213 1.00 95.06 133 SER A N 1
ATOM 1019 C CA . SER A 1 133 ? 4.042 -0.265 14.128 1.00 95.06 133 SER A CA 1
ATOM 1020 C C . SER A 1 133 ? 4.004 -0.867 12.725 1.00 95.06 133 SER A C 1
ATOM 1022 O O . SER A 1 133 ? 5.037 -1.242 12.179 1.00 95.06 133 SER A O 1
ATOM 1024 N N . GLY A 1 134 ? 2.825 -0.914 12.100 1.00 94.06 134 GLY A N 1
ATOM 1025 C CA . GLY A 1 134 ? 2.683 -1.373 10.725 1.00 94.06 134 GLY A CA 1
ATOM 1026 C C . GLY A 1 134 ? 3.451 -0.508 9.722 1.00 94.06 134 GLY A C 1
ATOM 1027 O O . GLY A 1 134 ? 4.020 -1.053 8.783 1.00 94.06 134 GLY A O 1
ATOM 1028 N N . ILE A 1 135 ? 3.495 0.812 9.917 1.00 95.31 135 ILE A N 1
ATOM 1029 C CA . ILE A 1 135 ? 4.318 1.721 9.105 1.00 95.31 135 ILE A CA 1
ATOM 1030 C C . ILE A 1 135 ? 5.802 1.402 9.305 1.00 95.31 135 ILE A C 1
ATOM 1032 O O . ILE A 1 135 ? 6.505 1.189 8.324 1.00 95.31 135 ILE A O 1
ATOM 1036 N N . LEU A 1 136 ? 6.259 1.291 10.557 1.00 96.19 136 LEU A N 1
ATOM 1037 C CA . LEU A 1 136 ? 7.650 0.970 10.888 1.00 96.19 136 LEU A CA 1
ATOM 1038 C C . LEU A 1 136 ? 8.106 -0.337 10.224 1.00 96.19 136 LEU A C 1
ATOM 1040 O O . LEU A 1 136 ? 9.086 -0.339 9.483 1.00 96.19 136 LEU A O 1
ATOM 1044 N N . PHE A 1 137 ? 7.382 -1.436 10.453 1.00 95.94 137 PHE A N 1
ATOM 1045 C CA . PHE A 1 137 ? 7.730 -2.732 9.866 1.00 95.94 137 PHE A CA 1
ATOM 1046 C C . PHE A 1 137 ? 7.636 -2.712 8.340 1.00 95.94 137 PHE A C 1
ATOM 1048 O O . PHE A 1 137 ? 8.490 -3.288 7.674 1.00 95.94 137 PHE A O 1
ATOM 1055 N N . GLY A 1 138 ? 6.632 -2.028 7.782 1.00 94.44 138 GLY A N 1
ATOM 1056 C CA . GLY A 1 138 ? 6.490 -1.876 6.336 1.00 94.44 138 GLY A CA 1
ATOM 1057 C C . GLY A 1 138 ? 7.708 -1.203 5.714 1.00 94.44 138 GLY A C 1
ATOM 1058 O O . GLY A 1 138 ? 8.275 -1.747 4.771 1.00 94.44 138 GLY A O 1
ATOM 1059 N N . SER A 1 139 ? 8.154 -0.088 6.296 1.00 94.38 139 SER A N 1
ATOM 1060 C CA . SER A 1 139 ? 9.335 0.654 5.846 1.00 94.38 139 SER A CA 1
ATOM 1061 C C . SER A 1 139 ? 10.622 -0.163 5.963 1.00 94.38 139 SER A C 1
ATOM 1063 O O . SER A 1 139 ? 11.433 -0.152 5.041 1.00 94.38 139 SER A O 1
ATOM 1065 N N . VAL A 1 140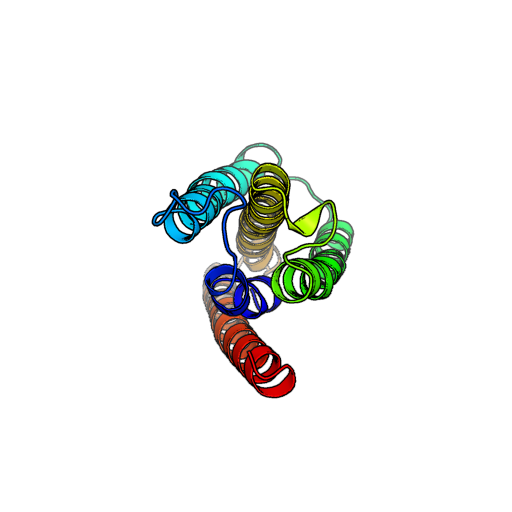 ? 10.805 -0.909 7.061 1.00 95.38 140 VAL A N 1
ATOM 1066 C CA . VAL A 1 140 ? 11.964 -1.806 7.224 1.00 95.38 140 VAL A CA 1
ATOM 1067 C C . VAL A 1 140 ? 11.956 -2.896 6.153 1.00 95.38 140 VAL A C 1
ATOM 1069 O O . VAL A 1 140 ? 12.987 -3.142 5.534 1.00 95.38 140 VAL A O 1
ATOM 1072 N N . PHE A 1 141 ? 10.806 -3.517 5.880 1.00 93.94 141 PHE A N 1
ATOM 1073 C CA . PHE A 1 141 ? 10.704 -4.513 4.813 1.00 93.94 141 PHE A CA 1
ATOM 1074 C C . PHE A 1 141 ? 10.917 -3.920 3.421 1.00 93.94 141 PHE A C 1
ATOM 1076 O O . PHE A 1 141 ? 11.557 -4.570 2.600 1.00 93.94 141 PHE A O 1
ATOM 1083 N N . GLY A 1 142 ? 10.436 -2.704 3.151 1.00 92.06 142 GLY A N 1
ATOM 1084 C CA . GLY A 1 142 ? 10.707 -2.008 1.889 1.00 92.06 142 GLY A CA 1
ATOM 1085 C C . GLY A 1 142 ? 12.207 -1.794 1.679 1.00 92.06 142 GLY A C 1
ATOM 1086 O O . GLY A 1 142 ? 12.744 -2.155 0.634 1.00 92.06 142 GLY A O 1
ATOM 1087 N N . LEU A 1 143 ? 12.906 -1.339 2.723 1.00 92.19 143 LEU A N 1
ATOM 1088 C CA . LEU A 1 143 ? 14.358 -1.163 2.696 1.00 92.19 143 LEU A CA 1
ATOM 1089 C C . LEU A 1 143 ? 15.101 -2.489 2.491 1.00 92.19 143 LEU A C 1
ATOM 1091 O O . LEU A 1 143 ? 15.982 -2.565 1.642 1.00 92.19 143 LEU A O 1
ATOM 1095 N N . LEU A 1 144 ? 14.728 -3.543 3.223 1.00 92.94 144 LEU A N 1
ATOM 1096 C CA . LEU A 1 144 ? 15.317 -4.875 3.049 1.00 92.94 144 LEU A CA 1
ATOM 1097 C C . LEU A 1 144 ? 15.067 -5.443 1.648 1.00 92.94 144 LEU A C 1
ATOM 1099 O O . LEU A 1 144 ? 15.932 -6.126 1.112 1.00 92.94 144 LEU A O 1
ATOM 1103 N N . THR A 1 145 ? 13.905 -5.158 1.057 1.00 90.62 145 THR A N 1
ATOM 1104 C CA . THR A 1 145 ? 13.569 -5.588 -0.305 1.00 90.62 145 THR A CA 1
ATOM 1105 C C . THR A 1 145 ? 14.461 -4.893 -1.326 1.00 90.62 145 THR A C 1
ATOM 1107 O O . THR A 1 145 ? 15.037 -5.572 -2.166 1.00 90.62 145 THR A O 1
ATOM 1110 N N . ASN A 1 146 ? 14.636 -3.572 -1.221 1.00 88.69 146 ASN A N 1
ATOM 1111 C CA . ASN A 1 146 ? 15.518 -2.821 -2.120 1.00 88.69 146 ASN A CA 1
ATOM 1112 C C . ASN A 1 146 ? 16.975 -3.294 -1.994 1.00 88.69 146 ASN A C 1
ATOM 1114 O O . ASN A 1 146 ? 17.602 -3.617 -2.996 1.00 88.69 146 ASN A O 1
ATOM 1118 N N . VAL A 1 147 ? 17.481 -3.444 -0.761 1.00 90.38 147 VAL A N 1
ATOM 1119 C CA . VAL A 1 147 ? 18.841 -3.956 -0.509 1.00 90.38 147 VAL A CA 1
ATOM 1120 C C . VAL A 1 147 ? 19.013 -5.386 -1.026 1.00 90.38 147 VAL A C 1
ATOM 1122 O O . VAL A 1 147 ? 20.047 -5.708 -1.592 1.00 90.38 147 VAL A O 1
ATOM 1125 N N . GLY A 1 148 ? 18.020 -6.258 -0.838 1.00 88.38 148 GLY A N 1
ATOM 1126 C CA . GLY A 1 148 ? 18.093 -7.652 -1.280 1.00 88.38 148 GLY A CA 1
ATOM 1127 C C . GLY A 1 148 ? 17.974 -7.843 -2.795 1.00 88.38 148 GLY A C 1
ATOM 1128 O O . GLY A 1 148 ? 18.360 -8.895 -3.297 1.00 88.38 148 GLY A O 1
ATOM 1129 N N . LEU A 1 149 ? 17.430 -6.855 -3.507 1.00 87.50 149 LEU A N 1
ATOM 1130 C CA . LEU A 1 149 ? 17.287 -6.853 -4.965 1.00 87.50 149 LEU A CA 1
ATOM 1131 C C . LEU A 1 149 ? 18.335 -5.971 -5.665 1.00 87.50 149 LEU A C 1
ATOM 1133 O O . LEU A 1 149 ? 18.263 -5.828 -6.884 1.00 87.50 149 LEU A O 1
ATOM 1137 N N . ASP A 1 150 ? 19.284 -5.400 -4.914 1.00 83.50 150 ASP A N 1
ATOM 1138 C CA . ASP A 1 150 ? 20.292 -4.448 -5.397 1.00 83.50 150 ASP A CA 1
ATOM 1139 C C . ASP A 1 150 ? 19.681 -3.261 -6.184 1.00 83.50 150 ASP A C 1
ATOM 1141 O O . ASP A 1 150 ? 20.209 -2.846 -7.219 1.00 83.50 150 ASP A O 1
ATOM 1145 N N . GLN A 1 151 ? 18.548 -2.726 -5.697 1.00 74.06 151 GLN A N 1
ATOM 1146 C CA . GLN A 1 151 ? 17.796 -1.608 -6.298 1.00 74.06 151 GLN A CA 1
ATOM 1147 C C . GLN A 1 151 ? 17.920 -0.290 -5.527 1.00 74.06 151 GLN A C 1
ATOM 1149 O O . GLN A 1 151 ? 17.965 -0.316 -4.274 1.00 74.06 151 GLN A O 1
#

Organism: Perkinsus olseni (NCBI:txid32597)